Protein AF-A0AAV0CQT0-F1 (afdb_monomer_lite)

Foldseek 3Di:
DVVLVVCVVPDDCVPPNPVVSPVVSVVVCCQLPVVLQWWLVSVVLNVCQQDADPPDCPDPPPVPVPPPPDDPPDPDDCPPCNDPCVVPPDPHGGDPPDDRDDDPLSVVCVVCLQVLLLQLLVCVVPVDPDDPDDPVSCVSNVQPHPVSSVNTTNDHDPDPSVVSVVVVVVVVVVVVVVVVPD

Sequence (182 aa):
MIEAIDFLATYVPDVNGDMSFFICACEVFFVHLSEAARFYPIQSIVSRSPAPRMDRFDKRTYEDEEMALLDAGGGKNIKHEDDIYSLVKGVGPIDMSLSVPTPDYIEVLLKKYNHLSKVWYVYALTRRNIFEMRVADVSKFHVRSRKSLRCAIAVLCNINLEKNLREWKKKIGSKITAKCTR

Secondary structure (DSSP, 8-state):
-HHHHHHHHH--TTTS--HHHHHHHHHHHIIIIIIHHHBHHHHHHHHHSSPBP-S--S----------SS--TTS----GGGSHHHHH--SS-B-TTPPPPPPTHHHHHHHTHHHHHHHHHHHHHH------S-HHHHHHHT--SHHHHHTTBSS-----HHHHHHHHHHHHHHHHHTTS--

pLDDT: mean 74.31, std 13.85, range [38.5, 93.75]

Radius of gyration: 24.46 Å; chains: 1; bounding box: 55×55×71 Å

Structure (mmCIF, N/CA/C/O backbone):
data_AF-A0AAV0CQT0-F1
#
_entry.id   AF-A0AAV0CQT0-F1
#
loop_
_atom_site.group_PDB
_atom_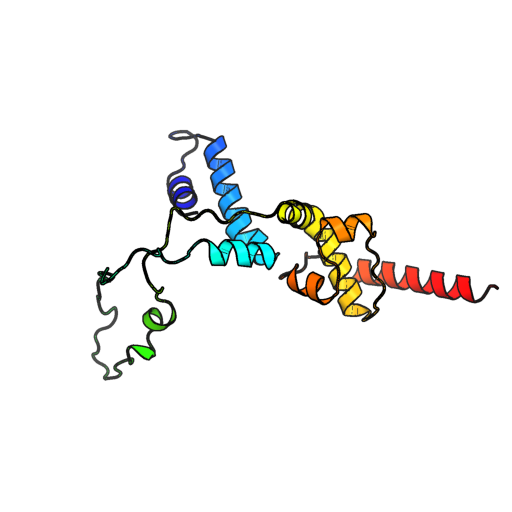site.id
_atom_site.type_symbol
_atom_site.label_atom_id
_atom_site.label_alt_id
_atom_site.label_comp_id
_atom_site.label_asym_id
_atom_site.label_entity_id
_atom_site.label_seq_id
_atom_site.pdbx_PDB_ins_code
_atom_site.Cartn_x
_atom_site.Cartn_y
_atom_site.Cartn_z
_atom_site.occupancy
_atom_site.B_iso_or_equiv
_atom_site.auth_seq_id
_atom_site.auth_comp_id
_atom_site.auth_asym_id
_atom_site.auth_atom_id
_atom_site.pdbx_PDB_model_num
ATOM 1 N N . MET A 1 1 ? 6.975 3.951 -12.797 1.00 79.44 1 MET A N 1
ATOM 2 C CA . MET A 1 1 ? 8.006 3.269 -11.978 1.00 79.44 1 MET A CA 1
ATOM 3 C C . MET A 1 1 ? 9.311 3.129 -12.749 1.00 79.44 1 MET A C 1
ATOM 5 O O . MET A 1 1 ? 10.292 3.664 -12.271 1.00 79.44 1 MET A O 1
ATOM 9 N N . ILE A 1 2 ? 9.330 2.483 -13.925 1.00 80.38 2 ILE A N 1
ATOM 10 C CA . ILE A 1 2 ? 10.551 2.337 -14.750 1.00 80.38 2 ILE A CA 1
ATOM 11 C C . ILE A 1 2 ? 11.164 3.700 -15.104 1.00 80.38 2 ILE A C 1
ATOM 13 O O . ILE A 1 2 ? 12.292 3.957 -14.720 1.00 80.38 2 ILE A O 1
ATOM 17 N N . GLU A 1 3 ? 10.380 4.632 -15.652 1.00 82.69 3 GLU A N 1
ATOM 18 C CA . GLU A 1 3 ? 10.866 5.995 -15.944 1.00 82.69 3 GLU A CA 1
ATOM 19 C C . GLU A 1 3 ? 11.428 6.721 -14.707 1.00 82.69 3 GLU A C 1
ATOM 21 O O . GLU A 1 3 ? 12.417 7.442 -14.791 1.00 82.69 3 GLU A O 1
ATOM 26 N N . ALA A 1 4 ? 10.825 6.498 -13.533 1.00 85.56 4 ALA A N 1
ATOM 27 C CA . ALA A 1 4 ? 11.308 7.060 -12.273 1.00 85.56 4 ALA A CA 1
ATOM 28 C C . ALA A 1 4 ? 12.633 6.415 -11.824 1.00 85.56 4 ALA A C 1
ATOM 30 O O . ALA A 1 4 ? 13.483 7.110 -11.276 1.00 85.56 4 ALA A O 1
ATOM 31 N N . ILE A 1 5 ? 12.816 5.107 -12.053 1.00 85.94 5 ILE A N 1
ATOM 32 C CA . ILE A 1 5 ? 14.077 4.389 -11.804 1.00 85.94 5 ILE A CA 1
ATOM 33 C C . ILE A 1 5 ? 15.171 4.937 -12.721 1.00 85.94 5 ILE A C 1
ATOM 35 O O . ILE A 1 5 ? 16.220 5.343 -12.226 1.00 85.94 5 ILE A O 1
ATOM 39 N N . ASP A 1 6 ? 14.912 4.985 -14.027 1.00 87.56 6 ASP A N 1
ATOM 40 C CA . ASP A 1 6 ? 15.898 5.389 -15.034 1.00 87.56 6 ASP A CA 1
ATOM 41 C C . ASP A 1 6 ? 16.352 6.836 -14.818 1.00 87.56 6 ASP A C 1
ATOM 43 O O . ASP A 1 6 ? 17.546 7.151 -14.879 1.00 87.56 6 ASP A O 1
ATOM 47 N N . PHE A 1 7 ? 15.407 7.714 -14.476 1.00 88.00 7 PHE A N 1
ATOM 48 C CA . PHE A 1 7 ? 15.719 9.089 -14.121 1.00 88.00 7 PHE A CA 1
ATOM 49 C C . PHE A 1 7 ? 16.563 9.174 -12.851 1.00 88.00 7 PHE A C 1
ATOM 51 O O . PHE A 1 7 ? 17.618 9.797 -12.868 1.00 88.00 7 PHE A O 1
ATOM 58 N N . LEU A 1 8 ? 16.146 8.537 -11.750 1.00 88.88 8 LEU A N 1
ATOM 59 C CA . LEU A 1 8 ? 16.880 8.625 -10.482 1.00 88.88 8 LEU A CA 1
ATOM 60 C C . LEU A 1 8 ? 18.274 7.992 -10.564 1.00 88.88 8 LEU A C 1
ATOM 62 O O . LEU A 1 8 ? 19.190 8.470 -9.900 1.00 88.88 8 LEU A O 1
ATOM 66 N N . ALA A 1 9 ? 18.456 6.960 -11.391 1.00 89.25 9 ALA A N 1
ATOM 67 C CA . ALA A 1 9 ? 19.753 6.328 -11.625 1.00 89.25 9 ALA A CA 1
ATOM 68 C C . ALA A 1 9 ? 20.748 7.243 -12.359 1.00 89.25 9 ALA A C 1
ATOM 70 O O . ALA A 1 9 ? 21.958 7.092 -12.201 1.00 89.25 9 ALA A O 1
ATOM 71 N N . THR A 1 10 ? 20.244 8.188 -13.154 1.00 89.56 10 THR A N 1
ATOM 72 C CA . THR A 1 10 ? 21.050 9.106 -13.972 1.00 89.56 10 THR A CA 1
ATOM 73 C C . THR A 1 10 ? 20.994 10.553 -13.478 1.00 89.56 10 THR A C 1
ATOM 75 O O . THR A 1 10 ? 21.595 11.441 -14.086 1.00 89.56 10 THR A O 1
ATOM 78 N N . TYR A 1 11 ? 20.286 10.806 -12.375 1.00 88.19 11 TYR A N 1
ATOM 79 C CA . TYR A 1 11 ? 20.073 12.141 -11.837 1.00 88.19 11 TYR A CA 1
ATOM 80 C C . TYR A 1 11 ? 21.344 12.705 -11.196 1.00 88.19 11 TYR A C 1
ATOM 82 O O . TYR A 1 11 ? 21.881 12.160 -10.231 1.00 88.19 11 TYR A O 1
ATOM 90 N N . VAL A 1 12 ? 21.782 13.852 -11.705 1.00 87.50 12 VAL A N 1
ATOM 91 C CA . VAL A 1 12 ? 22.889 14.657 -11.200 1.00 87.50 12 VAL A CA 1
ATOM 92 C C . VAL A 1 12 ? 22.377 16.098 -11.047 1.00 87.50 12 VAL A C 1
ATOM 94 O O . VAL A 1 12 ? 22.108 16.754 -12.057 1.00 87.50 12 VAL A O 1
ATOM 97 N N . PRO A 1 13 ? 22.255 16.622 -9.809 1.00 84.81 13 PRO A N 1
ATOM 98 C CA . PRO A 1 13 ? 21.611 17.912 -9.537 1.00 84.81 13 PRO A CA 1
ATOM 99 C C . PRO A 1 13 ? 22.097 19.073 -10.415 1.00 84.81 13 PRO A C 1
ATOM 101 O O . PRO A 1 13 ? 21.297 19.897 -10.844 1.00 84.81 13 PRO A O 1
ATOM 104 N N . ASP A 1 14 ? 23.392 19.102 -10.729 1.00 81.88 14 ASP A N 1
ATOM 105 C CA . ASP A 1 14 ? 24.027 20.198 -11.465 1.00 81.88 14 ASP A CA 1
ATOM 106 C C . ASP A 1 14 ? 24.026 20.017 -12.999 1.00 81.88 14 ASP A C 1
ATOM 108 O O . ASP A 1 14 ? 24.477 20.905 -13.718 1.00 81.88 14 ASP A O 1
ATOM 112 N N . VAL A 1 15 ? 23.541 18.880 -13.522 1.00 78.31 15 VAL A N 1
ATOM 113 C CA . VAL A 1 15 ? 23.621 18.529 -14.959 1.00 78.31 15 VAL A CA 1
ATOM 114 C C . VAL A 1 15 ? 22.240 18.354 -15.592 1.00 78.31 15 VAL A C 1
ATOM 116 O O . VAL A 1 15 ? 22.003 18.809 -16.70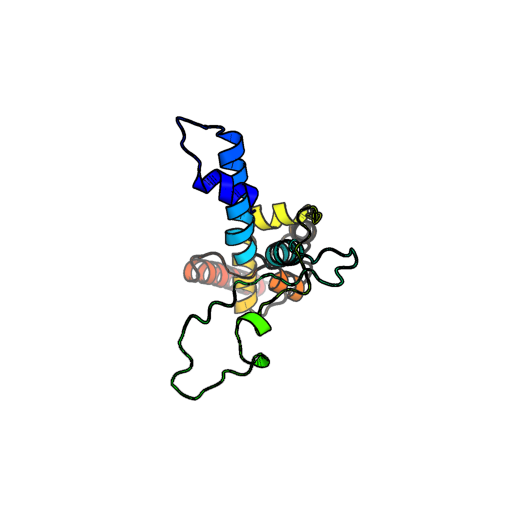8 1.00 78.31 15 VAL A O 1
ATOM 119 N N . ASN A 1 16 ? 21.312 17.714 -14.888 1.00 71.81 16 ASN A N 1
ATOM 120 C CA . ASN A 1 16 ? 19.949 17.416 -15.343 1.00 71.81 16 ASN A CA 1
ATOM 121 C C . ASN A 1 16 ? 18.928 17.675 -14.218 1.00 71.81 16 ASN A C 1
ATOM 123 O O . ASN A 1 16 ? 17.954 16.940 -14.052 1.00 71.81 16 ASN A O 1
ATOM 127 N N . GLY A 1 17 ? 19.175 18.742 -13.449 1.00 70.94 17 GLY A N 1
ATOM 128 C CA . GLY A 1 17 ? 18.443 19.158 -12.253 1.00 70.94 17 GLY A CA 1
ATOM 129 C C . GLY A 1 17 ? 17.014 19.652 -12.485 1.00 70.94 17 GLY A C 1
ATOM 130 O O . GLY A 1 17 ? 16.705 20.804 -12.188 1.00 70.94 17 GLY A O 1
ATOM 131 N N . ASP A 1 18 ? 16.116 18.791 -12.964 1.00 85.69 18 ASP A N 1
ATOM 132 C CA . ASP A 1 18 ? 14.677 19.003 -12.789 1.00 85.69 18 ASP A CA 1
ATOM 133 C C . ASP A 1 18 ? 14.249 18.482 -11.410 1.00 85.69 18 ASP A C 1
ATOM 135 O O . ASP A 1 18 ? 13.893 17.315 -11.224 1.00 85.69 18 ASP A O 1
ATOM 139 N N . MET A 1 19 ? 14.281 19.376 -10.420 1.00 87.00 19 MET A N 1
ATOM 140 C CA . MET A 1 19 ? 13.850 19.064 -9.056 1.00 87.00 19 MET A CA 1
ATOM 141 C C . MET A 1 19 ? 12.376 18.648 -8.974 1.00 87.00 19 MET A C 1
ATOM 143 O O . MET A 1 19 ? 12.020 17.867 -8.092 1.00 87.00 19 MET A O 1
ATOM 147 N N . SER A 1 20 ? 11.514 19.141 -9.869 1.00 87.94 20 SER A N 1
ATOM 148 C CA . SER A 1 20 ? 10.100 18.760 -9.883 1.00 87.94 20 SER A CA 1
ATOM 149 C C . SER A 1 20 ? 9.952 17.302 -10.306 1.00 87.94 20 SER A C 1
ATOM 151 O O . SER A 1 20 ? 9.252 16.527 -9.649 1.00 87.94 20 SER A O 1
ATOM 153 N N . PHE A 1 21 ? 10.658 16.904 -11.366 1.00 86.38 21 PHE A N 1
ATOM 154 C CA . PHE A 1 21 ? 10.657 15.516 -11.817 1.00 86.38 21 PHE A CA 1
ATOM 155 C C . PHE A 1 21 ? 11.339 14.586 -10.805 1.00 86.38 21 PHE A C 1
ATOM 157 O O . PHE A 1 21 ? 10.832 13.498 -10.537 1.00 86.38 21 PHE A O 1
ATOM 164 N N . PHE A 1 22 ? 12.417 15.034 -10.153 1.00 88.88 22 PHE A N 1
ATOM 165 C CA . PHE A 1 22 ? 13.067 14.293 -9.068 1.00 88.88 22 PHE A CA 1
ATOM 166 C C . PHE A 1 22 ? 12.124 13.995 -7.899 1.00 88.88 22 PHE A C 1
ATOM 168 O O . PHE A 1 22 ? 12.055 12.853 -7.434 1.00 88.88 22 PHE A O 1
ATOM 175 N N . ILE A 1 23 ? 11.370 14.999 -7.439 1.00 90.38 23 ILE A N 1
ATOM 176 C CA . ILE A 1 23 ? 10.381 14.819 -6.369 1.00 90.38 23 ILE A CA 1
ATOM 177 C C . ILE A 1 23 ? 9.311 13.822 -6.819 1.00 90.38 23 ILE A C 1
ATOM 179 O O . ILE A 1 23 ? 9.028 12.872 -6.091 1.00 90.38 23 ILE A O 1
ATOM 183 N N . CYS A 1 24 ? 8.783 13.975 -8.036 1.00 88.75 24 CYS A N 1
ATOM 184 C CA . CYS A 1 24 ? 7.779 13.064 -8.580 1.00 88.75 24 CYS A CA 1
ATOM 185 C C . CYS A 1 24 ? 8.295 11.614 -8.657 1.00 88.75 24 CYS A C 1
ATOM 187 O O . CYS A 1 24 ? 7.616 10.679 -8.228 1.00 88.75 24 CYS A O 1
ATOM 189 N N . ALA A 1 25 ? 9.530 11.411 -9.124 1.00 89.06 25 ALA A N 1
ATOM 190 C CA . ALA A 1 25 ? 10.157 10.096 -9.184 1.00 89.06 25 ALA A CA 1
ATOM 191 C C . ALA A 1 25 ? 10.326 9.475 -7.784 1.00 89.06 25 ALA A C 1
ATOM 193 O O . ALA A 1 25 ? 10.005 8.301 -7.580 1.00 89.06 25 ALA A O 1
ATOM 194 N N . CYS A 1 26 ? 10.747 10.266 -6.793 1.00 91.25 26 CYS A N 1
ATOM 195 C CA . CYS A 1 26 ? 10.820 9.832 -5.396 1.00 91.25 26 CYS A CA 1
ATOM 196 C C . CYS A 1 26 ? 9.446 9.435 -4.831 1.00 91.25 26 CYS A C 1
ATOM 198 O O . CYS A 1 26 ? 9.323 8.412 -4.154 1.00 91.25 26 CYS A O 1
ATOM 200 N N . GLU A 1 27 ? 8.402 10.216 -5.115 1.00 90.19 27 GLU A N 1
ATOM 201 C CA . GLU A 1 27 ? 7.031 9.932 -4.678 1.00 90.19 27 GLU A CA 1
ATOM 202 C C . GLU A 1 27 ? 6.507 8.619 -5.266 1.00 90.19 27 GLU A C 1
ATOM 204 O O . GLU A 1 27 ? 5.895 7.822 -4.548 1.00 90.19 27 GLU A O 1
ATOM 209 N N . VAL A 1 28 ? 6.808 8.339 -6.539 1.00 87.88 28 VAL A N 1
ATOM 210 C CA . VAL A 1 28 ? 6.467 7.066 -7.188 1.00 87.88 28 VAL A CA 1
ATOM 211 C C . VAL A 1 28 ? 7.048 5.889 -6.402 1.00 87.88 28 VAL A C 1
ATOM 213 O O . VAL A 1 28 ? 6.304 4.964 -6.062 1.00 87.88 28 VAL A O 1
ATOM 216 N N . PHE A 1 29 ? 8.334 5.939 -6.043 1.00 87.31 29 PHE A N 1
ATOM 217 C CA . PHE A 1 29 ? 8.979 4.916 -5.212 1.00 87.31 29 PHE A CA 1
ATOM 218 C C . PHE A 1 29 ? 8.358 4.810 -3.823 1.00 87.31 29 PHE A C 1
ATOM 220 O O . PHE A 1 29 ? 8.095 3.707 -3.333 1.00 87.31 29 PHE A O 1
ATOM 227 N N . PHE A 1 30 ? 8.111 5.950 -3.181 1.00 89.56 30 PHE A N 1
ATOM 228 C CA . PHE A 1 30 ? 7.532 5.988 -1.847 1.00 89.56 30 PHE A CA 1
ATOM 229 C C . PHE A 1 30 ? 6.161 5.301 -1.819 1.00 89.56 30 PHE A C 1
ATOM 231 O O . PHE A 1 30 ? 5.907 4.466 -0.950 1.00 89.56 30 PHE A O 1
ATOM 238 N N . VAL A 1 31 ? 5.309 5.560 -2.813 1.00 89.19 31 VAL A N 1
ATOM 239 C CA . VAL A 1 31 ? 3.999 4.909 -2.923 1.00 89.19 31 VAL A CA 1
ATOM 240 C C . VAL A 1 31 ? 4.134 3.418 -3.254 1.00 89.19 31 VAL A C 1
ATOM 242 O O . VAL A 1 31 ? 3.535 2.586 -2.568 1.00 89.19 31 VAL A O 1
ATOM 245 N N . HIS A 1 32 ? 4.936 3.062 -4.264 1.00 88.38 32 HIS A N 1
ATOM 246 C CA . HIS A 1 32 ? 5.033 1.684 -4.766 1.00 88.38 32 HIS A CA 1
ATOM 247 C C . HIS A 1 32 ? 5.728 0.726 -3.796 1.00 88.38 32 HIS A C 1
ATOM 249 O O . HIS A 1 32 ? 5.418 -0.463 -3.801 1.00 88.38 32 HIS A O 1
ATOM 255 N N . LEU A 1 33 ? 6.639 1.223 -2.956 1.00 88.25 33 LEU A N 1
ATOM 256 C CA . LEU A 1 33 ? 7.344 0.409 -1.966 1.00 88.25 33 LEU A CA 1
ATOM 257 C C . LEU A 1 33 ? 6.790 0.625 -0.559 1.00 88.25 33 LEU A C 1
ATOM 259 O O . LEU A 1 33 ? 6.295 -0.310 0.070 1.00 88.25 33 LEU A O 1
ATOM 263 N N . SER A 1 34 ? 6.868 1.857 -0.049 1.00 91.88 34 SER A N 1
ATOM 264 C CA . SER A 1 34 ? 6.578 2.128 1.363 1.00 91.88 34 SER A CA 1
ATOM 265 C C . SER A 1 34 ? 5.087 2.050 1.660 1.00 91.88 34 SER A C 1
ATOM 267 O O . SER A 1 34 ? 4.690 1.405 2.629 1.00 91.88 34 SER A O 1
ATOM 269 N N . GLU A 1 35 ? 4.248 2.682 0.841 1.00 92.69 35 GLU A N 1
ATOM 270 C CA . GLU A 1 35 ? 2.807 2.703 1.101 1.00 92.69 35 GLU A CA 1
ATOM 271 C C . GLU A 1 35 ? 2.116 1.400 0.695 1.00 92.69 35 GLU A C 1
ATOM 273 O O . GLU A 1 35 ? 1.233 0.931 1.416 1.00 92.69 35 GLU A O 1
ATOM 278 N N . ALA A 1 36 ? 2.579 0.745 -0.373 1.00 92.94 36 ALA A N 1
ATOM 279 C CA . ALA A 1 36 ? 2.156 -0.612 -0.712 1.00 92.94 36 ALA A CA 1
ATOM 280 C C . ALA A 1 36 ? 2.476 -1.618 0.409 1.00 92.94 36 ALA A C 1
ATOM 282 O O . ALA A 1 36 ? 1.644 -2.463 0.727 1.00 92.94 36 ALA A O 1
ATOM 283 N N . ALA A 1 37 ? 3.628 -1.499 1.080 1.00 92.38 37 ALA A N 1
ATOM 284 C CA . ALA A 1 37 ? 3.945 -2.348 2.230 1.00 92.38 37 ALA A CA 1
ATOM 285 C C . ALA A 1 37 ? 3.051 -2.069 3.455 1.00 92.38 37 ALA A C 1
ATOM 287 O O . ALA A 1 37 ? 2.824 -2.959 4.273 1.00 92.38 37 ALA A O 1
ATOM 288 N N . ARG A 1 38 ? 2.534 -0.843 3.608 1.00 93.00 38 ARG A N 1
ATOM 289 C CA . ARG A 1 38 ? 1.677 -0.451 4.744 1.00 93.00 38 ARG A CA 1
ATOM 290 C C . ARG A 1 38 ? 0.208 -0.790 4.524 1.00 93.00 38 ARG A C 1
ATOM 292 O O . ARG A 1 38 ? -0.477 -1.146 5.487 1.00 93.00 38 ARG A O 1
ATOM 299 N N . PHE A 1 39 ? -0.280 -0.697 3.288 1.00 93.75 39 PHE A N 1
ATOM 300 C CA . PHE A 1 39 ? -1.702 -0.766 2.962 1.00 93.75 39 PHE A CA 1
ATOM 301 C C . PHE A 1 39 ? -2.002 -1.771 1.849 1.00 93.75 39 PHE A C 1
ATOM 303 O O . PHE A 1 39 ? -1.615 -1.577 0.698 1.00 93.75 39 PHE A O 1
ATOM 310 N N . TYR A 1 40 ? -2.824 -2.780 2.153 1.00 93.25 40 TYR A N 1
ATOM 311 C CA . TYR A 1 40 ? -3.289 -3.748 1.153 1.00 93.25 40 TYR A CA 1
ATOM 312 C C . TYR A 1 40 ? -4.039 -3.117 -0.034 1.00 93.25 40 TYR A C 1
ATOM 314 O O . TYR A 1 40 ? -3.841 -3.591 -1.151 1.00 93.25 40 TYR A O 1
ATOM 322 N N . PRO A 1 41 ? -4.871 -2.062 0.126 1.00 91.56 41 PRO A N 1
ATOM 323 C CA . PRO A 1 41 ? -5.493 -1.408 -1.024 1.00 91.56 41 PRO A CA 1
ATOM 324 C C . PRO A 1 41 ? -4.468 -0.828 -2.003 1.00 91.56 41 PRO A C 1
ATOM 326 O O . PRO A 1 41 ? -4.649 -0.956 -3.208 1.00 91.56 41 PRO A O 1
ATOM 329 N N . ILE A 1 42 ? -3.376 -0.248 -1.496 1.00 91.50 42 ILE A N 1
ATOM 330 C CA . ILE A 1 42 ? -2.301 0.313 -2.327 1.00 91.50 42 ILE A CA 1
ATOM 331 C C . ILE A 1 42 ? -1.496 -0.818 -2.958 1.00 91.50 42 ILE A C 1
ATOM 333 O O . ILE A 1 42 ? -1.286 -0.803 -4.167 1.00 91.50 42 ILE A O 1
ATOM 337 N N . GLN A 1 43 ? -1.146 -1.847 -2.179 1.00 91.38 43 GLN A N 1
ATOM 338 C CA . GLN A 1 43 ? -0.512 -3.057 -2.701 1.00 91.38 43 GLN A CA 1
ATOM 339 C C . GLN A 1 43 ? -1.316 -3.660 -3.855 1.00 91.38 43 GLN A C 1
ATOM 341 O O . GLN A 1 43 ? -0.740 -4.032 -4.867 1.00 91.38 43 GLN A O 1
ATOM 346 N N . SER A 1 44 ? -2.643 -3.725 -3.721 1.00 89.75 44 SER A N 1
ATOM 347 C CA . SER A 1 44 ? -3.527 -4.261 -4.754 1.00 89.75 44 SER A CA 1
ATOM 348 C C . SER A 1 44 ? -3.619 -3.372 -5.994 1.00 89.75 44 SER A C 1
ATOM 350 O O . SER A 1 44 ? -3.866 -3.901 -7.075 1.00 89.75 44 SER A O 1
ATOM 352 N N . ILE A 1 45 ? -3.495 -2.049 -5.861 1.00 87.94 45 ILE A N 1
ATOM 353 C CA . ILE A 1 45 ? -3.444 -1.132 -7.009 1.00 87.94 45 ILE A CA 1
ATOM 354 C C . ILE A 1 45 ? -2.121 -1.336 -7.752 1.00 87.94 45 ILE A C 1
ATOM 356 O O . ILE A 1 45 ? -2.126 -1.548 -8.962 1.00 87.94 45 ILE A O 1
ATOM 360 N N . VAL A 1 46 ? -1.008 -1.366 -7.014 1.00 86.56 46 VAL A N 1
ATOM 361 C CA . VAL A 1 46 ? 0.344 -1.566 -7.557 1.00 86.56 46 VAL A CA 1
ATOM 362 C C . VAL A 1 46 ? 0.515 -2.957 -8.168 1.00 86.56 46 VAL A C 1
ATOM 364 O O . VAL A 1 46 ? 1.144 -3.092 -9.203 1.00 86.56 46 VAL A O 1
ATOM 367 N N . SER A 1 47 ? -0.064 -4.009 -7.588 1.00 83.94 47 SER A N 1
ATOM 368 C CA . SER A 1 47 ? 0.049 -5.362 -8.150 1.00 83.94 47 SER A CA 1
ATOM 369 C C . SER A 1 47 ? -0.803 -5.573 -9.401 1.00 83.94 47 SER A C 1
ATOM 371 O O . SER A 1 47 ? -0.577 -6.524 -10.143 1.00 83.94 47 SER A O 1
ATOM 373 N N . ARG A 1 48 ? -1.789 -4.702 -9.635 1.00 78.25 48 ARG A N 1
ATOM 374 C CA . ARG A 1 48 ? -2.652 -4.733 -10.820 1.00 78.25 48 ARG A CA 1
ATOM 375 C C . ARG A 1 48 ? -2.178 -3.815 -11.939 1.00 78.25 48 ARG A C 1
ATOM 377 O O . ARG A 1 48 ? -2.704 -3.937 -13.041 1.00 78.25 48 ARG A O 1
ATOM 384 N N . SER A 1 49 ? -1.243 -2.904 -11.673 1.00 74.75 49 SER A N 1
ATOM 385 C CA . SER A 1 49 ? -0.681 -2.038 -12.707 1.00 74.75 49 SER A CA 1
ATOM 386 C C . SER A 1 49 ? 0.237 -2.764 -13.701 1.00 74.75 49 SER A C 1
ATOM 388 O O . SER A 1 49 ? 0.169 -2.406 -14.872 1.00 74.75 49 SER A O 1
ATOM 390 N N . PRO A 1 50 ? 1.014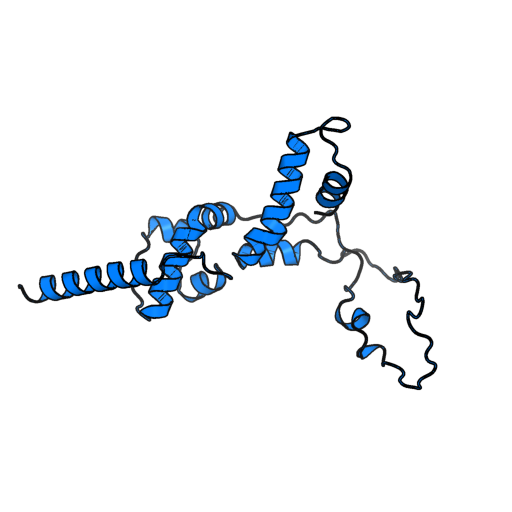 -3.814 -13.350 1.00 75.44 50 PRO A N 1
ATOM 391 C CA . PRO A 1 50 ? 1.751 -4.594 -14.339 1.00 75.44 50 PRO A CA 1
ATOM 392 C C . PRO A 1 50 ? 0.859 -5.692 -14.943 1.00 75.44 50 PRO A C 1
ATOM 394 O O . PRO A 1 50 ? 1.151 -6.882 -14.823 1.00 75.44 50 PRO A O 1
ATOM 397 N N . ALA A 1 51 ? -0.273 -5.317 -15.545 1.00 74.62 51 ALA A N 1
ATOM 398 C CA . ALA A 1 51 ? -1.117 -6.293 -16.230 1.00 74.62 51 ALA A CA 1
ATOM 399 C C . ALA A 1 51 ? -0.476 -6.702 -17.565 1.00 74.62 51 ALA A C 1
ATOM 401 O O . ALA A 1 51 ? 0.163 -5.868 -18.217 1.00 74.62 51 ALA A O 1
ATOM 402 N N . PRO A 1 52 ? -0.650 -7.960 -18.002 1.00 72.88 52 PRO A N 1
ATOM 403 C CA . PRO A 1 52 ? -0.246 -8.345 -19.341 1.00 72.88 52 PRO A CA 1
ATOM 404 C C . PRO A 1 52 ? -1.066 -7.552 -20.358 1.00 72.88 52 PRO A C 1
ATOM 406 O O . PRO A 1 52 ? -2.266 -7.322 -20.179 1.00 72.88 52 PRO A O 1
ATOM 409 N N . ARG A 1 53 ? -0.411 -7.149 -21.439 1.00 71.12 53 ARG A N 1
ATOM 410 C CA . ARG A 1 53 ? -1.092 -6.557 -22.582 1.00 71.12 53 ARG A CA 1
ATOM 411 C C . ARG A 1 53 ? -2.115 -7.543 -23.173 1.00 71.12 53 ARG A C 1
ATOM 413 O O . ARG A 1 53 ? -1.837 -8.734 -23.290 1.00 71.12 53 ARG A O 1
ATOM 420 N N . MET A 1 54 ? -3.304 -7.044 -23.522 1.00 67.94 54 MET A N 1
ATOM 421 C CA . MET A 1 54 ? -4.441 -7.863 -23.986 1.00 67.94 54 MET A CA 1
ATOM 422 C C . MET A 1 54 ? -4.477 -8.068 -25.512 1.00 67.94 54 MET A C 1
ATOM 424 O O . MET A 1 54 ? -5.342 -8.793 -26.009 1.00 67.94 54 MET A O 1
ATOM 428 N N . ASP A 1 55 ? -3.573 -7.441 -26.275 1.00 64.94 55 ASP A N 1
ATOM 429 C CA . ASP A 1 55 ? -3.355 -7.792 -27.679 1.00 64.94 55 ASP A CA 1
ATOM 430 C C . ASP A 1 55 ? -2.787 -9.216 -27.798 1.00 64.94 55 ASP A C 1
ATOM 432 O O . ASP A 1 55 ? -2.070 -9.697 -26.924 1.00 64.94 55 ASP A O 1
ATOM 436 N N . ARG A 1 56 ? -3.173 -9.933 -28.865 1.00 52.78 56 ARG A N 1
ATOM 437 C CA . ARG A 1 56 ? -2.766 -11.326 -29.101 1.00 52.78 56 ARG A CA 1
ATOM 438 C C . ARG A 1 56 ? -1.245 -11.412 -29.238 1.00 52.78 56 ARG A C 1
ATOM 440 O O . ARG A 1 56 ? -0.711 -11.213 -30.326 1.00 52.78 56 ARG A O 1
ATOM 447 N N . PHE A 1 57 ? -0.558 -11.754 -28.155 1.00 53.72 57 PHE A N 1
ATOM 448 C CA . PHE A 1 57 ? 0.837 -12.176 -28.202 1.00 53.72 57 PHE A CA 1
ATOM 449 C C . PHE A 1 57 ? 0.902 -13.670 -28.469 1.00 53.72 57 PHE A C 1
ATOM 451 O O . PHE A 1 57 ? 1.247 -14.472 -27.604 1.00 53.72 57 PHE A O 1
ATOM 458 N N . ASP A 1 58 ? 0.632 -14.035 -29.716 1.00 49.62 58 ASP A N 1
ATOM 459 C CA . ASP A 1 58 ? 1.191 -15.264 -30.248 1.00 49.62 58 ASP A CA 1
ATOM 460 C C . ASP A 1 58 ? 2.690 -14.987 -30.435 1.00 49.62 58 ASP A C 1
ATOM 462 O O . ASP A 1 58 ? 3.113 -14.471 -31.464 1.00 49.62 58 ASP A O 1
ATOM 466 N N . LYS 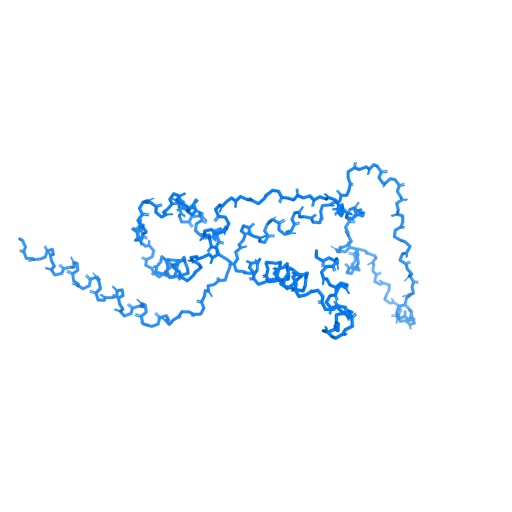A 1 59 ? 3.493 -15.295 -29.410 1.00 46.09 59 LYS A N 1
ATOM 467 C CA . LYS A 1 59 ? 4.965 -15.274 -29.450 1.00 46.09 59 LYS A CA 1
ATOM 468 C C . LYS A 1 59 ? 5.596 -13.873 -29.526 1.00 46.09 59 LYS A C 1
ATOM 470 O O . LYS A 1 59 ? 6.139 -13.461 -30.546 1.00 46.09 59 LYS A O 1
ATOM 475 N N . ARG A 1 60 ? 5.724 -13.200 -28.384 1.00 43.34 60 ARG A N 1
ATOM 476 C CA . ARG A 1 60 ? 7.088 -12.778 -28.040 1.00 43.34 60 ARG A CA 1
ATOM 477 C C . ARG A 1 60 ? 7.657 -13.904 -27.207 1.00 43.34 60 ARG A C 1
ATOM 479 O O . ARG A 1 60 ? 7.343 -14.019 -26.028 1.00 43.34 60 ARG A O 1
ATOM 486 N N . THR A 1 61 ? 8.411 -14.782 -27.860 1.00 48.38 61 THR A N 1
ATOM 487 C CA . THR A 1 61 ? 9.450 -15.529 -27.161 1.00 48.38 61 THR A CA 1
ATOM 488 C C . THR A 1 61 ? 10.235 -14.450 -26.429 1.00 48.38 61 THR A C 1
ATOM 490 O O . THR A 1 61 ? 10.742 -13.534 -27.077 1.00 48.38 61 THR A O 1
ATOM 493 N N . TYR A 1 62 ? 10.216 -14.452 -25.098 1.00 48.53 62 TYR A N 1
ATOM 494 C CA . TYR A 1 62 ? 11.290 -13.779 -24.391 1.00 48.53 62 TYR A CA 1
ATOM 495 C C . TYR A 1 62 ? 12.544 -14.427 -24.975 1.00 48.53 62 TYR A C 1
ATOM 497 O O . TYR A 1 62 ? 12.718 -15.639 -24.850 1.00 48.53 62 TYR A O 1
ATOM 505 N N . GLU A 1 63 ? 13.314 -13.680 -25.766 1.00 48.12 63 GLU A N 1
ATOM 506 C CA . GLU A 1 63 ? 14.678 -14.070 -26.110 1.00 48.12 63 GLU A CA 1
ATOM 507 C C . GLU A 1 63 ? 15.463 -13.914 -24.810 1.00 48.12 63 GLU A C 1
ATOM 509 O O . GLU A 1 63 ? 16.238 -12.980 -24.632 1.00 48.12 63 GLU A O 1
ATOM 514 N N . ASP A 1 64 ? 15.144 -14.760 -23.832 1.00 47.69 64 ASP A N 1
ATOM 515 C CA . ASP A 1 64 ? 16.002 -14.947 -22.691 1.00 47.69 64 ASP A CA 1
ATOM 516 C C . ASP A 1 64 ? 17.281 -15.496 -23.299 1.00 47.69 64 ASP A C 1
ATOM 518 O O . ASP A 1 64 ? 17.277 -16.516 -23.995 1.00 47.69 64 ASP A O 1
ATOM 522 N N . GLU A 1 65 ? 18.372 -14.764 -23.117 1.00 49.00 65 GLU A N 1
ATOM 523 C CA . GLU A 1 65 ? 19.695 -15.322 -23.293 1.00 49.00 65 GLU A CA 1
ATOM 524 C C . GLU A 1 65 ? 19.771 -16.515 -22.326 1.00 49.00 65 GLU A C 1
ATOM 526 O O . GLU A 1 65 ? 20.103 -16.353 -21.153 1.00 49.00 65 GLU A O 1
ATOM 531 N N . GLU A 1 66 ? 19.394 -17.715 -22.787 1.00 50.50 66 GLU A N 1
ATOM 532 C CA . GLU A 1 66 ? 19.606 -18.988 -22.095 1.00 50.50 66 GLU A CA 1
ATOM 533 C C . GLU A 1 66 ? 21.119 -19.262 -22.059 1.00 50.50 66 GLU A C 1
ATOM 535 O O . GLU A 1 66 ? 21.631 -20.231 -22.617 1.00 50.50 66 GLU A O 1
ATOM 540 N N . MET A 1 67 ? 21.890 -18.386 -21.418 1.00 52.22 67 MET A N 1
ATOM 541 C CA . MET A 1 67 ? 23.196 -18.766 -20.922 1.00 52.22 67 MET A CA 1
ATOM 542 C C . MET A 1 67 ? 22.957 -19.560 -19.650 1.00 52.22 67 MET A C 1
ATOM 544 O O . MET A 1 67 ? 22.622 -19.013 -18.599 1.00 52.22 67 MET A O 1
ATOM 548 N N . ALA A 1 68 ? 23.130 -20.876 -19.748 1.00 56.59 68 ALA A N 1
ATOM 549 C CA . ALA A 1 68 ? 23.231 -21.723 -18.576 1.00 56.59 68 ALA A CA 1
ATOM 550 C C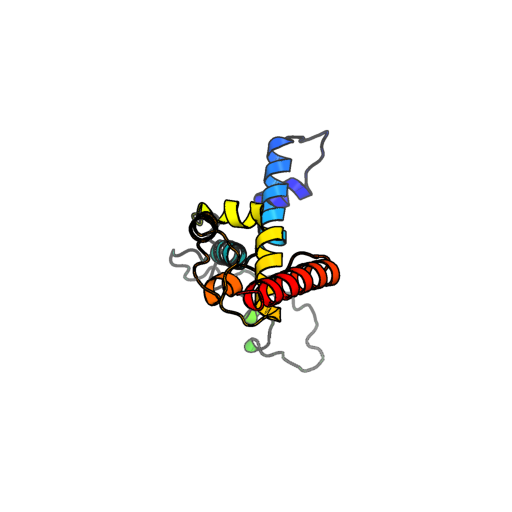 . ALA A 1 68 ? 24.337 -21.160 -17.665 1.00 56.59 68 ALA A C 1
ATOM 552 O O . ALA A 1 68 ? 25.517 -21.195 -18.004 1.00 56.59 68 ALA A O 1
ATOM 553 N N . LEU A 1 69 ? 23.953 -20.625 -16.502 1.00 59.19 69 LEU A N 1
ATOM 554 C CA . LEU A 1 69 ? 24.894 -20.064 -15.521 1.00 59.19 69 LEU A CA 1
ATOM 555 C C . LEU A 1 69 ? 25.797 -21.138 -14.888 1.00 59.19 69 LEU A C 1
ATOM 557 O O . LEU A 1 69 ? 26.755 -20.810 -14.190 1.00 59.19 69 LEU A O 1
ATOM 561 N N . LEU A 1 70 ? 25.490 -22.418 -15.108 1.00 56.56 70 LEU A N 1
ATOM 562 C CA . LEU A 1 70 ? 26.246 -23.559 -14.615 1.00 56.56 70 LEU A CA 1
ATOM 563 C C . LEU A 1 70 ? 26.371 -24.604 -15.724 1.00 56.56 70 LEU A C 1
ATOM 565 O O . LEU A 1 70 ? 25.365 -25.046 -16.279 1.00 56.56 70 LEU A O 1
ATOM 569 N N . ASP A 1 71 ? 27.602 -25.042 -15.989 1.00 52.97 71 ASP A N 1
ATOM 570 C CA . ASP A 1 71 ? 27.854 -26.259 -16.755 1.00 52.97 71 ASP A CA 1
ATOM 571 C C . ASP A 1 71 ? 27.117 -27.413 -16.068 1.00 52.97 71 ASP A C 1
ATOM 573 O O . ASP A 1 71 ? 27.352 -27.713 -14.893 1.00 52.97 71 ASP A O 1
ATOM 577 N N . ALA A 1 72 ? 26.235 -28.093 -16.796 1.00 53.94 72 ALA A N 1
ATOM 578 C CA . ALA A 1 72 ? 25.490 -29.255 -16.314 1.00 53.94 72 ALA A CA 1
ATOM 579 C C . ALA A 1 72 ? 26.389 -30.503 -16.118 1.00 53.94 72 ALA A C 1
ATOM 581 O O . ALA A 1 72 ? 25.954 -31.637 -16.310 1.00 53.94 72 ALA A O 1
ATOM 582 N N . GLY A 1 73 ? 27.646 -30.328 -15.696 1.00 51.62 73 GLY A N 1
ATOM 583 C CA . GLY A 1 73 ? 28.641 -31.376 -15.440 1.00 51.62 73 GLY A CA 1
ATOM 584 C C . GLY A 1 73 ? 28.370 -32.235 -14.198 1.00 51.62 73 GLY A C 1
ATOM 585 O O . GLY A 1 73 ? 29.282 -32.852 -13.659 1.00 51.62 73 GLY A O 1
ATOM 586 N N . GLY A 1 74 ? 27.126 -32.275 -13.719 1.00 56.03 74 GLY A N 1
ATOM 587 C CA . GLY A 1 74 ? 26.742 -32.934 -12.473 1.00 56.03 74 GLY A CA 1
ATOM 588 C C . GLY A 1 74 ? 25.325 -33.499 -12.469 1.00 56.03 74 GLY A C 1
ATOM 589 O O . GLY A 1 74 ? 24.701 -33.522 -11.415 1.00 56.03 74 GLY A O 1
ATOM 590 N N . GLY A 1 75 ? 24.791 -33.915 -13.624 1.00 53.78 75 GLY A N 1
ATOM 591 C CA . GLY A 1 75 ? 23.697 -34.898 -13.730 1.00 53.78 75 GLY A CA 1
ATOM 592 C C . GLY A 1 75 ? 22.356 -34.579 -13.054 1.00 53.78 75 GLY A C 1
ATOM 593 O O . GLY A 1 75 ? 21.486 -35.446 -13.003 1.00 53.78 75 GLY A O 1
ATOM 594 N N . LYS A 1 76 ? 22.150 -33.367 -12.538 1.00 59.91 76 LYS A N 1
ATOM 595 C CA . LYS A 1 76 ? 20.857 -32.914 -12.025 1.00 59.91 76 LYS A CA 1
ATOM 596 C C . LYS A 1 76 ? 20.271 -31.923 -13.012 1.00 59.91 76 LYS A C 1
ATOM 598 O O . LYS A 1 76 ? 20.440 -30.719 -12.863 1.00 59.91 76 LYS A O 1
ATOM 603 N N . ASN A 1 77 ? 19.578 -32.453 -14.016 1.00 65.00 77 ASN A N 1
ATOM 604 C CA . ASN A 1 77 ? 18.668 -31.648 -14.818 1.00 65.00 77 ASN A CA 1
ATOM 605 C C . ASN A 1 77 ? 17.583 -31.129 -13.872 1.00 65.00 77 ASN A C 1
ATOM 607 O O . ASN A 1 77 ? 16.723 -31.896 -13.436 1.00 65.00 77 ASN A O 1
ATOM 611 N N . ILE A 1 78 ? 17.662 -29.849 -13.505 1.00 64.44 78 ILE A N 1
ATOM 612 C CA . ILE A 1 78 ? 16.537 -29.158 -12.879 1.00 64.44 78 ILE A CA 1
ATOM 613 C C . ILE A 1 78 ? 15.423 -29.217 -13.915 1.00 64.44 78 ILE A C 1
ATOM 615 O O . ILE A 1 78 ? 15.612 -28.805 -15.061 1.00 64.44 78 ILE A O 1
ATOM 619 N N . LYS A 1 79 ? 14.291 -29.826 -13.562 1.00 68.25 79 LYS A N 1
ATOM 620 C CA . LYS A 1 79 ? 13.168 -29.846 -14.488 1.00 68.25 79 LYS A CA 1
ATOM 621 C C . LYS A 1 79 ? 12.732 -28.408 -14.722 1.00 68.25 79 LYS A C 1
ATOM 623 O O . LYS A 1 79 ? 12.680 -27.627 -13.781 1.00 68.25 79 LYS A O 1
ATOM 628 N N . HIS A 1 80 ? 12.346 -28.079 -15.947 1.00 64.62 80 HIS A N 1
ATOM 629 C CA . HIS A 1 80 ? 11.884 -26.735 -16.286 1.00 64.62 80 HIS A CA 1
ATOM 630 C C . HIS A 1 80 ? 10.737 -26.260 -15.364 1.00 64.62 80 HIS A C 1
ATOM 632 O O . HIS A 1 80 ? 10.662 -25.083 -15.050 1.00 64.62 80 HIS A O 1
ATOM 638 N N . GLU A 1 81 ? 9.862 -27.155 -14.886 1.00 64.56 81 GLU A N 1
ATOM 639 C CA . GLU A 1 81 ? 8.794 -26.850 -13.907 1.00 64.56 81 GLU A CA 1
ATOM 640 C C . GLU A 1 81 ? 9.296 -26.417 -12.516 1.00 64.56 81 GLU A C 1
ATOM 642 O O . GLU A 1 81 ? 8.583 -25.711 -11.806 1.00 64.56 81 GLU A O 1
ATOM 647 N N . ASP A 1 82 ? 10.525 -26.794 -12.161 1.00 67.88 82 ASP A N 1
ATOM 648 C CA . ASP A 1 82 ? 11.178 -26.484 -10.887 1.00 67.88 82 ASP A CA 1
ATOM 649 C C . ASP A 1 82 ? 12.123 -25.266 -10.994 1.00 67.88 82 ASP A C 1
ATOM 651 O O . ASP A 1 82 ? 12.745 -24.869 -10.006 1.00 67.88 82 ASP A O 1
ATOM 655 N N . ASP A 1 83 ? 12.243 -24.666 -12.184 1.00 70.31 83 ASP A N 1
ATOM 656 C CA . ASP A 1 83 ? 12.989 -23.427 -12.394 1.00 70.31 83 ASP A CA 1
ATOM 657 C C . ASP A 1 83 ? 12.207 -22.233 -11.823 1.00 70.31 83 ASP A C 1
ATOM 659 O O . ASP A 1 83 ? 11.020 -22.047 -12.108 1.00 70.31 83 ASP A O 1
ATOM 663 N N . ILE A 1 84 ? 12.889 -21.381 -11.053 1.00 71.12 84 ILE A N 1
ATOM 664 C CA . ILE A 1 84 ? 12.336 -20.121 -10.545 1.00 71.12 84 ILE A CA 1
ATOM 665 C C . ILE A 1 84 ? 11.766 -19.292 -11.696 1.00 71.12 84 ILE A C 1
ATOM 667 O O . ILE A 1 84 ? 10.684 -18.731 -11.536 1.00 71.12 84 ILE A O 1
ATOM 671 N N . TYR A 1 85 ? 12.432 -19.257 -12.855 1.00 70.62 85 TYR A N 1
ATOM 672 C CA . TYR A 1 85 ? 11.929 -18.567 -14.039 1.00 70.62 85 TYR A CA 1
ATOM 673 C C . TYR A 1 85 ? 10.534 -19.066 -14.431 1.00 70.62 85 TYR A C 1
ATOM 675 O O . TYR A 1 85 ? 9.614 -18.273 -14.621 1.00 70.62 85 TYR A O 1
ATOM 683 N N . SER A 1 86 ? 10.325 -20.381 -14.452 1.00 68.94 86 SER A N 1
ATOM 684 C CA . SER A 1 86 ? 9.020 -20.976 -14.752 1.00 68.94 86 SER A CA 1
ATOM 685 C C . SER A 1 86 ? 7.948 -20.668 -13.715 1.00 68.94 86 SER A C 1
ATOM 687 O O . SER A 1 86 ? 6.769 -20.646 -14.065 1.00 68.94 86 SER A O 1
ATOM 689 N N . LEU A 1 87 ? 8.341 -20.406 -12.466 1.00 67.88 87 LEU A N 1
ATOM 690 C CA . LEU A 1 87 ? 7.432 -20.021 -11.385 1.00 67.88 87 LEU A CA 1
ATOM 691 C C . LEU A 1 87 ? 7.053 -18.535 -11.418 1.00 67.88 87 LEU A C 1
ATOM 693 O O . LEU A 1 87 ? 5.986 -18.175 -10.921 1.00 67.88 87 LEU A O 1
ATOM 697 N N . VAL A 1 88 ? 7.917 -17.671 -11.959 1.00 67.56 88 VAL A N 1
ATOM 698 C CA . VAL A 1 88 ? 7.745 -16.207 -11.890 1.00 67.56 88 VAL A CA 1
ATOM 699 C C . VAL A 1 88 ? 7.510 -15.537 -13.240 1.00 67.56 88 VAL A C 1
ATOM 701 O O . VAL A 1 88 ? 7.168 -14.352 -13.265 1.00 67.56 88 VAL A O 1
ATOM 704 N N . LYS A 1 89 ? 7.665 -16.254 -14.360 1.00 69.12 89 LYS A N 1
ATOM 705 C CA . LYS A 1 89 ? 7.421 -15.689 -15.689 1.00 69.12 89 LYS A CA 1
ATOM 706 C C . LYS A 1 89 ? 5.962 -15.261 -15.842 1.00 69.12 89 LYS A C 1
ATOM 708 O O . LYS A 1 89 ? 5.029 -16.004 -15.536 1.00 69.12 89 LYS A O 1
ATOM 713 N N . GLY A 1 90 ? 5.773 -14.029 -16.307 1.00 65.44 90 GLY A N 1
ATOM 714 C CA . GLY A 1 90 ? 4.454 -13.470 -16.583 1.00 65.44 90 GLY A CA 1
ATOM 715 C C . GLY A 1 90 ? 3.785 -14.127 -17.794 1.00 65.44 90 GLY A C 1
ATOM 716 O O . GLY A 1 90 ? 4.416 -14.821 -18.586 1.00 65.44 90 GLY A O 1
ATOM 717 N N . VAL A 1 91 ? 2.488 -13.865 -17.969 1.00 69.94 91 VAL A N 1
ATOM 718 C CA . VAL A 1 91 ? 1.684 -14.396 -19.094 1.00 69.94 91 VAL A CA 1
ATOM 719 C C . VAL A 1 91 ? 1.964 -13.649 -20.414 1.00 69.94 91 VAL A C 1
ATOM 721 O O . VAL A 1 91 ? 1.423 -13.991 -21.460 1.00 69.94 91 VAL A O 1
ATOM 724 N N . GLY A 1 92 ? 2.815 -12.624 -20.390 1.00 66.50 92 GLY A N 1
ATOM 725 C CA . GLY A 1 92 ? 3.170 -11.820 -21.552 1.00 66.50 92 GLY A CA 1
ATOM 726 C C . GLY A 1 92 ? 3.827 -10.498 -21.152 1.00 66.50 92 GLY A C 1
ATOM 727 O O . GLY A 1 92 ? 4.008 -10.238 -19.958 1.00 66.50 92 GLY A O 1
ATOM 728 N N . PRO A 1 93 ? 4.171 -9.647 -22.134 1.00 71.31 93 PRO A N 1
ATOM 729 C CA . PRO A 1 93 ? 4.742 -8.335 -21.866 1.00 71.31 93 PRO A CA 1
ATOM 730 C C . PRO A 1 93 ? 3.764 -7.458 -21.076 1.00 71.31 93 PRO A C 1
ATOM 732 O O . PRO A 1 93 ? 2.550 -7.485 -21.298 1.00 71.31 93 PRO A O 1
ATOM 735 N N . ILE A 1 94 ? 4.315 -6.653 -20.170 1.00 72.88 94 ILE A N 1
AT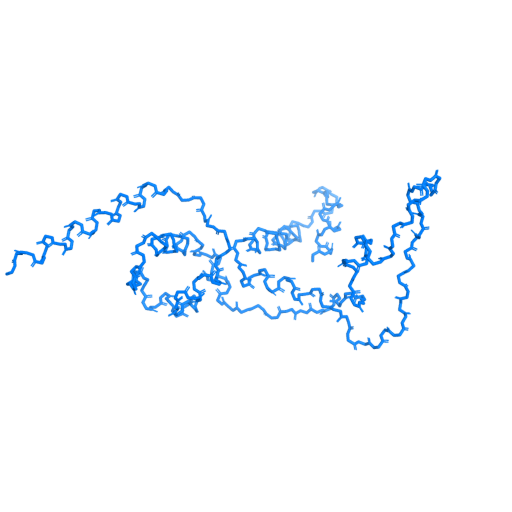OM 736 C CA . ILE A 1 94 ? 3.551 -5.727 -19.331 1.00 72.88 94 ILE A CA 1
ATOM 737 C C . ILE A 1 94 ? 2.994 -4.581 -20.184 1.00 72.88 94 ILE A C 1
ATOM 739 O O . ILE A 1 94 ? 3.686 -4.033 -21.048 1.00 72.88 94 ILE A O 1
ATOM 743 N N . ASP A 1 95 ? 1.743 -4.203 -19.928 1.00 75.06 95 ASP A N 1
ATOM 744 C CA . ASP A 1 95 ? 1.146 -2.997 -20.490 1.00 75.06 95 ASP A CA 1
ATOM 745 C C . ASP A 1 95 ? 1.656 -1.755 -19.759 1.00 75.06 95 ASP A C 1
ATOM 747 O O . ASP A 1 95 ? 1.146 -1.353 -18.715 1.00 75.06 95 ASP A O 1
ATOM 751 N N . MET A 1 96 ? 2.672 -1.128 -20.345 1.00 71.31 96 MET A N 1
ATOM 752 C CA . MET A 1 96 ? 3.267 0.106 -19.830 1.00 71.31 96 MET A CA 1
ATOM 753 C C . MET A 1 96 ? 2.328 1.318 -19.938 1.00 71.31 96 MET A C 1
ATOM 755 O O . MET A 1 96 ? 2.602 2.347 -19.328 1.00 71.31 96 MET A O 1
ATOM 759 N N . SER A 1 97 ? 1.230 1.211 -20.699 1.00 69.81 97 SER A N 1
ATOM 760 C CA . SER A 1 97 ? 0.227 2.270 -20.859 1.00 69.81 97 SER A CA 1
ATOM 761 C C . SER A 1 97 ? -0.948 2.150 -19.884 1.00 69.81 97 SER A C 1
ATOM 763 O O . SER A 1 97 ? -1.787 3.052 -19.810 1.00 69.81 97 SER A O 1
ATOM 765 N N . LEU A 1 98 ? -1.014 1.061 -19.107 1.00 69.00 98 LEU A N 1
ATOM 766 C CA . LEU A 1 98 ? -2.111 0.833 -18.180 1.00 69.00 98 LEU A CA 1
ATOM 767 C C . LEU A 1 98 ? -2.058 1.821 -17.010 1.00 69.00 98 LEU A C 1
ATOM 769 O O . LEU A 1 98 ? -1.172 1.777 -16.157 1.00 69.00 98 LEU A O 1
ATOM 773 N N . SER A 1 99 ? -3.088 2.659 -16.915 1.00 69.19 99 SER A N 1
ATOM 774 C CA . SER A 1 99 ? -3.337 3.485 -15.737 1.00 69.19 99 SER A CA 1
ATOM 775 C C . SER A 1 99 ? -4.439 2.860 -14.888 1.00 69.19 99 SER A C 1
ATOM 777 O O . SER A 1 99 ? -5.569 2.671 -15.346 1.00 69.19 99 SER A O 1
ATOM 779 N N . VAL A 1 100 ? -4.115 2.521 -13.638 1.00 73.88 100 VAL A N 1
ATOM 780 C CA . VAL A 1 100 ? -5.108 2.035 -12.675 1.00 73.88 100 VAL A CA 1
ATOM 781 C C . VAL A 1 100 ? -5.717 3.246 -11.963 1.00 73.88 100 VAL A C 1
ATOM 783 O O . VAL A 1 100 ? -4.993 3.962 -11.265 1.00 73.88 100 VAL A O 1
ATOM 786 N N . PRO A 1 101 ? -7.036 3.490 -12.089 1.00 77.25 101 PRO A N 1
ATOM 787 C CA . PRO A 1 101 ? -7.675 4.601 -11.401 1.00 77.25 101 PRO A CA 1
ATOM 788 C C . PRO A 1 101 ? -7.534 4.423 -9.888 1.00 77.25 101 PRO A C 1
ATOM 790 O O . PRO A 1 101 ? -7.880 3.377 -9.332 1.00 77.25 101 PRO A O 1
ATOM 793 N N . THR A 1 102 ? -7.017 5.456 -9.226 1.00 81.38 102 THR A N 1
ATOM 794 C CA . THR A 1 102 ? -6.804 5.454 -7.777 1.00 81.38 102 THR A CA 1
ATOM 795 C C . THR A 1 102 ? -8.023 6.062 -7.085 1.00 81.38 102 THR A C 1
ATOM 797 O O . THR A 1 102 ? -8.356 7.209 -7.366 1.00 81.38 102 THR A O 1
ATOM 800 N N . PRO A 1 103 ? -8.704 5.332 -6.184 1.00 85.88 103 PRO A N 1
ATOM 801 C CA . PRO A 1 103 ? -9.831 5.889 -5.443 1.00 85.88 103 PRO A CA 1
ATOM 802 C C . PRO A 1 103 ? -9.411 6.980 -4.446 1.00 85.88 103 PRO A C 1
ATOM 804 O O . PRO A 1 103 ? -8.423 6.814 -3.731 1.00 85.88 103 PRO A O 1
ATOM 807 N N . ASP A 1 104 ? -10.236 8.017 -4.279 1.00 84.88 104 ASP A N 1
ATOM 808 C CA . ASP A 1 104 ? -9.965 9.161 -3.384 1.00 84.88 104 ASP A CA 1
ATOM 809 C C . ASP A 1 104 ? -9.697 8.765 -1.922 1.00 84.88 104 ASP A C 1
ATOM 811 O O . ASP A 1 104 ? -8.922 9.403 -1.207 1.00 84.88 104 ASP A O 1
ATOM 815 N N . TYR A 1 105 ? -10.309 7.675 -1.445 1.00 86.19 105 TYR A N 1
ATOM 816 C CA . TYR A 1 105 ? -10.114 7.222 -0.066 1.00 86.19 105 TYR A CA 1
ATOM 817 C C . TYR A 1 105 ? -8.670 6.778 0.219 1.00 86.19 105 TYR A C 1
ATOM 819 O O . TYR A 1 105 ? -8.281 6.723 1.387 1.00 86.19 105 TYR A O 1
ATOM 827 N N . ILE A 1 106 ? -7.869 6.470 -0.810 1.00 89.50 106 ILE A N 1
ATOM 828 C CA . ILE A 1 106 ? -6.459 6.084 -0.660 1.00 89.50 106 ILE A CA 1
ATOM 829 C C . ILE A 1 106 ? -5.666 7.211 0.003 1.00 89.50 106 ILE A C 1
ATOM 831 O O . ILE A 1 106 ? -4.946 6.964 0.969 1.00 89.50 106 ILE A O 1
ATOM 835 N N . GLU A 1 107 ? -5.870 8.457 -0.422 1.00 88.44 107 GLU A N 1
ATOM 836 C CA . GLU A 1 107 ? -5.213 9.622 0.178 1.00 88.44 107 GLU A CA 1
ATOM 837 C C . GLU A 1 107 ? -5.550 9.751 1.673 1.00 88.44 107 GLU A C 1
ATOM 839 O O . GLU A 1 107 ? -4.704 10.054 2.522 1.00 88.44 107 GLU A O 1
ATOM 844 N N . VAL A 1 108 ? -6.804 9.462 2.021 1.00 87.12 108 VAL A N 1
ATOM 845 C CA . VAL A 1 108 ? -7.288 9.512 3.400 1.00 87.12 108 VAL A CA 1
ATOM 846 C C . VAL A 1 108 ? -6.643 8.411 4.252 1.00 87.12 108 VAL A C 1
ATOM 848 O O . VAL A 1 108 ? -6.292 8.671 5.408 1.00 87.12 108 VAL A O 1
ATOM 851 N N . LEU A 1 109 ? -6.444 7.206 3.699 1.00 88.25 109 LEU A N 1
ATOM 852 C CA . LEU A 1 109 ? -5.727 6.115 4.372 1.00 88.25 109 LEU A CA 1
ATOM 853 C C . LEU A 1 109 ? -4.285 6.525 4.694 1.00 88.25 109 LEU A C 1
ATOM 855 O O . LEU A 1 109 ? -3.879 6.427 5.856 1.00 88.25 109 LEU A O 1
ATOM 859 N N . LEU A 1 110 ? -3.565 7.067 3.705 1.00 89.31 110 LEU A N 1
ATOM 860 C CA . LEU A 1 110 ? -2.187 7.549 3.845 1.00 89.31 110 LEU A CA 1
ATOM 861 C C . LEU A 1 110 ? -2.066 8.576 4.978 1.00 89.31 110 LEU A C 1
ATOM 863 O O . LEU A 1 110 ? -1.328 8.380 5.948 1.00 89.31 110 LEU A O 1
ATOM 867 N N . LYS A 1 111 ? -2.887 9.633 4.929 1.00 88.38 111 LYS A N 1
ATOM 868 C CA . LYS A 1 111 ? -2.876 10.731 5.914 1.00 88.38 111 LYS A CA 1
ATOM 869 C C . LYS A 1 111 ? -3.214 10.292 7.341 1.00 88.38 111 LYS A C 1
ATOM 871 O O . LYS A 1 111 ? -2.968 11.035 8.294 1.00 88.38 111 LYS A O 1
ATOM 876 N N . LYS A 1 112 ? -3.830 9.121 7.525 1.00 87.25 112 LYS A N 1
ATOM 877 C CA . LYS A 1 112 ? -4.344 8.654 8.825 1.00 87.25 112 LYS A CA 1
ATOM 878 C C . LYS A 1 112 ? -3.772 7.306 9.252 1.00 87.25 112 LYS A C 1
ATOM 880 O O . LYS A 1 112 ? -4.282 6.723 10.212 1.00 87.25 112 LYS A O 1
ATOM 885 N N . TYR A 1 113 ? -2.675 6.863 8.638 1.00 88.88 113 TYR A N 1
ATOM 886 C CA . TYR A 1 113 ? -1.982 5.611 8.953 1.00 88.88 113 TYR A CA 1
ATOM 887 C C . TYR A 1 113 ? -1.782 5.372 10.459 1.00 88.88 113 TYR A C 1
ATOM 889 O O . TYR A 1 113 ? -2.155 4.324 10.993 1.00 88.88 113 TYR A O 1
ATOM 897 N N . ASN A 1 114 ? -1.282 6.381 11.179 1.00 87.12 114 ASN A N 1
ATOM 898 C CA . ASN A 1 114 ? -1.046 6.303 12.625 1.00 87.12 114 ASN A CA 1
ATOM 899 C C . ASN A 1 114 ? -2.334 6.074 13.424 1.00 87.12 114 ASN A C 1
ATOM 901 O O . ASN A 1 114 ? -2.342 5.338 14.411 1.00 87.12 114 ASN A O 1
ATOM 905 N N . HIS A 1 115 ? -3.428 6.722 13.021 1.00 83.06 115 HIS A N 1
ATOM 906 C CA . HIS A 1 115 ? -4.718 6.566 13.683 1.00 83.06 115 HIS A CA 1
ATOM 907 C C . HIS A 1 115 ? -5.296 5.177 13.410 1.00 83.06 115 HIS A C 1
ATOM 909 O O . HIS A 1 115 ? -5.649 4.472 14.353 1.00 83.06 115 HIS A O 1
ATOM 915 N N . LEU A 1 116 ? -5.306 4.755 12.144 1.00 85.12 116 LEU A N 1
ATOM 916 C CA . LEU A 1 116 ? -5.778 3.435 11.726 1.00 85.12 116 LEU A CA 1
ATOM 917 C C . LEU A 1 116 ? -4.993 2.309 12.415 1.00 85.12 116 LEU A C 1
ATOM 919 O O . LEU A 1 116 ? -5.595 1.363 12.921 1.00 85.12 116 LEU A O 1
ATOM 923 N N . SER A 1 117 ? -3.672 2.458 12.546 1.00 86.88 117 SER A N 1
ATOM 924 C CA . SER A 1 117 ? -2.815 1.504 13.261 1.00 86.88 117 SER A CA 1
ATOM 925 C C . SER A 1 117 ? -3.188 1.376 14.740 1.00 86.88 117 SER A C 1
ATOM 927 O O . SER A 1 117 ? -3.298 0.268 15.266 1.00 86.88 117 SER A O 1
ATOM 929 N N . LYS A 1 118 ? -3.446 2.501 15.422 1.00 82.12 118 LYS A N 1
ATOM 930 C CA . LYS A 1 118 ? -3.912 2.495 16.820 1.00 82.12 118 LYS A CA 1
ATOM 931 C C . LYS A 1 118 ? -5.272 1.817 16.958 1.00 82.12 118 LYS A C 1
ATOM 933 O O . LYS A 1 118 ? -5.462 1.028 17.881 1.00 82.12 118 LYS A O 1
ATOM 938 N N . VAL A 1 119 ? -6.202 2.111 16.047 1.00 80.25 119 VAL A N 1
ATOM 939 C CA . VAL A 1 119 ? -7.539 1.501 16.045 1.00 80.25 119 VAL A CA 1
ATOM 940 C C . VAL A 1 119 ? -7.431 -0.010 15.857 1.00 80.25 119 VAL A C 1
ATOM 942 O O . VAL A 1 119 ? -8.020 -0.757 16.637 1.00 80.25 119 VAL A O 1
ATOM 945 N N . TRP A 1 120 ? -6.641 -0.472 14.884 1.00 82.12 120 TRP A N 1
ATOM 946 C CA . TRP A 1 120 ? -6.428 -1.900 14.654 1.00 82.12 120 TRP A CA 1
ATOM 947 C C . TRP A 1 120 ? -5.797 -2.594 15.861 1.00 82.12 120 TRP A C 1
ATOM 949 O O . TRP A 1 120 ? -6.272 -3.649 16.277 1.00 82.12 120 TRP A O 1
ATOM 959 N N . TYR A 1 121 ? -4.788 -1.977 16.478 1.00 81.31 121 TYR A N 1
ATOM 960 C CA . TYR A 1 121 ? -4.141 -2.523 17.668 1.00 81.31 121 TYR A CA 1
ATOM 961 C C . TYR A 1 121 ? -5.114 -2.689 18.846 1.00 81.31 121 TYR A C 1
ATOM 963 O O . TYR A 1 121 ? -5.227 -3.775 19.417 1.00 81.31 121 TYR A O 1
ATOM 971 N N . VAL A 1 122 ? -5.872 -1.639 19.183 1.00 75.44 122 VAL A N 1
ATOM 972 C CA . VAL A 1 122 ? -6.890 -1.707 20.246 1.00 75.44 122 VAL A CA 1
ATOM 973 C C . VAL A 1 122 ? -7.947 -2.756 19.905 1.00 75.44 122 VAL A C 1
ATOM 975 O O . VAL A 1 122 ? -8.376 -3.521 20.768 1.00 75.44 122 VAL A O 1
ATOM 978 N N . TYR A 1 123 ? -8.353 -2.849 18.643 1.00 75.56 123 TYR A N 1
ATOM 979 C CA . TYR A 1 123 ? -9.316 -3.855 18.222 1.00 75.56 123 TYR A CA 1
ATOM 980 C C . TYR A 1 123 ? -8.781 -5.287 18.423 1.00 75.56 123 TYR A C 1
ATOM 982 O O . TYR A 1 123 ? -9.463 -6.128 19.017 1.00 75.56 123 TYR A O 1
ATOM 990 N N . ALA A 1 124 ? -7.548 -5.556 17.984 1.00 78.38 124 ALA A N 1
ATOM 991 C CA . ALA A 1 124 ? -6.905 -6.864 18.098 1.00 78.38 124 ALA A CA 1
ATOM 992 C C . ALA A 1 124 ? -6.795 -7.337 19.557 1.00 78.38 124 ALA A C 1
ATOM 994 O O . ALA A 1 124 ? -7.088 -8.496 19.852 1.00 78.38 124 ALA A O 1
ATOM 995 N N . LEU A 1 125 ? -6.445 -6.430 20.473 1.00 74.62 125 LEU A N 1
ATOM 996 C CA . LEU A 1 125 ? -6.318 -6.736 21.898 1.00 74.62 125 LEU A CA 1
ATOM 997 C C . LEU A 1 125 ? -7.653 -7.023 22.581 1.00 74.62 125 LEU A C 1
ATOM 999 O O . LEU A 1 125 ? -7.750 -7.890 23.445 1.00 74.62 125 LEU A O 1
ATOM 1003 N N . THR A 1 126 ? -8.678 -6.248 22.247 1.00 68.25 126 THR A N 1
ATOM 1004 C CA . THR A 1 126 ? -9.894 -6.205 23.066 1.00 68.25 126 THR A CA 1
ATOM 1005 C C . THR A 1 126 ? -10.948 -7.189 22.613 1.00 68.25 126 THR A C 1
ATOM 1007 O O . THR A 1 126 ? -11.852 -7.502 23.386 1.00 68.25 126 THR A O 1
ATOM 1010 N N . ARG A 1 127 ? -10.867 -7.646 21.355 1.00 65.75 127 ARG A N 1
ATOM 1011 C CA . ARG A 1 127 ? -11.910 -8.435 20.682 1.00 65.75 127 ARG A CA 1
ATOM 1012 C C . ARG A 1 127 ? -13.308 -7.793 20.762 1.00 65.75 127 ARG A C 1
ATOM 1014 O O . ARG A 1 127 ? -14.295 -8.457 20.459 1.00 65.75 127 ARG A O 1
ATOM 1021 N N . ARG A 1 128 ? -13.419 -6.521 21.175 1.00 60.19 128 ARG A N 1
ATOM 1022 C CA . ARG A 1 128 ? -14.699 -5.830 21.370 1.00 60.19 128 ARG A CA 1
ATOM 1023 C C . ARG A 1 128 ? -15.166 -5.220 20.053 1.00 60.19 128 ARG A C 1
ATOM 1025 O O . ARG A 1 128 ? -14.383 -4.633 19.317 1.00 60.19 128 ARG A O 1
ATOM 1032 N N . ASN A 1 129 ? -16.472 -5.294 19.804 1.00 50.28 129 ASN A N 1
ATOM 1033 C CA . ASN A 1 129 ? -17.140 -4.737 18.619 1.00 50.28 129 ASN A CA 1
ATOM 1034 C C . ASN A 1 129 ? -17.324 -3.208 18.654 1.00 50.28 129 ASN A C 1
ATOM 1036 O O . ASN A 1 129 ? -17.993 -2.654 17.787 1.00 50.28 129 ASN A O 1
ATOM 1040 N N . ILE A 1 130 ? -16.777 -2.514 19.655 1.00 52.56 130 ILE A N 1
ATOM 1041 C CA . ILE A 1 130 ? -17.023 -1.082 19.835 1.00 52.56 130 ILE A CA 1
ATOM 1042 C C . ILE A 1 130 ? -15.937 -0.304 19.092 1.00 52.56 130 ILE A C 1
ATOM 1044 O O . ILE A 1 130 ? -14.818 -0.140 19.576 1.00 52.56 130 ILE A O 1
ATOM 1048 N N . PHE A 1 131 ? -16.300 0.143 17.893 1.00 54.34 131 PHE A N 1
ATOM 1049 C CA . PHE A 1 131 ? -15.592 1.142 17.101 1.00 54.34 131 PHE A CA 1
ATOM 1050 C C . PHE A 1 131 ? -15.429 2.434 17.927 1.00 54.34 131 PHE A C 1
ATOM 1052 O O . PHE A 1 131 ? -16.407 3.132 18.168 1.00 54.34 131 PHE A O 1
ATOM 1059 N N . GLU A 1 132 ? -14.211 2.807 18.331 1.00 62.25 132 GLU A N 1
ATOM 1060 C CA . GLU A 1 132 ? -13.910 4.206 18.698 1.00 62.25 132 GLU A CA 1
ATOM 1061 C C . GLU A 1 132 ? -13.339 4.942 17.471 1.00 62.25 132 GLU A C 1
ATOM 1063 O O . GLU A 1 132 ? -12.275 5.551 17.528 1.00 62.25 132 GLU A O 1
ATOM 1068 N N . MET A 1 133 ? -14.043 4.873 16.337 1.00 67.06 133 MET A N 1
ATOM 1069 C CA . MET A 1 133 ? -13.880 5.842 15.248 1.00 67.06 133 MET A CA 1
ATOM 1070 C C . MET A 1 133 ? -15.187 6.601 15.095 1.00 67.06 133 MET A C 1
ATOM 1072 O O . MET A 1 133 ? -16.267 6.019 15.207 1.00 67.06 133 MET A O 1
ATOM 1076 N N . ARG A 1 134 ? -15.103 7.907 14.845 1.00 70.19 134 ARG A N 1
ATOM 1077 C CA . ARG A 1 134 ? -16.302 8.710 14.601 1.00 70.19 134 ARG A CA 1
ATOM 1078 C C . ARG A 1 134 ? -16.954 8.219 13.308 1.00 70.19 134 ARG A C 1
ATOM 1080 O O . ARG A 1 134 ? -16.257 7.888 12.354 1.00 70.19 134 ARG A O 1
ATOM 1087 N N . VAL A 1 135 ? -18.284 8.211 13.244 1.00 69.94 135 VAL A N 1
ATOM 1088 C CA . VAL A 1 135 ? -19.035 7.768 12.048 1.00 69.94 135 VAL A CA 1
ATOM 1089 C C . VAL A 1 135 ? -18.613 8.543 10.788 1.00 69.94 135 VAL A C 1
ATOM 1091 O O . VAL A 1 135 ? -18.480 7.969 9.704 1.00 69.94 135 VAL A O 1
ATOM 1094 N N . ALA A 1 136 ? -18.315 9.835 10.951 1.00 71.62 136 ALA A N 1
ATOM 1095 C CA . ALA A 1 136 ? -17.785 10.692 9.893 1.00 71.62 136 ALA A CA 1
ATOM 1096 C C . ALA A 1 136 ? -16.426 10.213 9.353 1.00 71.62 136 ALA A C 1
ATOM 1098 O O . ALA A 1 136 ? -16.148 10.362 8.167 1.00 71.62 136 ALA A O 1
ATOM 1099 N N . ASP A 1 137 ? -15.594 9.616 10.204 1.00 72.69 137 ASP A N 1
ATOM 1100 C CA . ASP A 1 137 ? -14.279 9.109 9.830 1.00 72.69 137 ASP A CA 1
ATOM 1101 C C . ASP A 1 137 ? -14.407 7.740 9.144 1.00 72.69 137 ASP A C 1
ATOM 1103 O O . ASP A 1 137 ? -13.837 7.519 8.080 1.00 72.69 137 ASP A O 1
ATOM 1107 N N . VAL A 1 138 ? -15.245 6.846 9.684 1.00 73.62 138 VAL A N 1
ATOM 1108 C CA . VAL A 1 138 ? -15.542 5.516 9.110 1.00 73.62 138 VAL A CA 1
ATOM 1109 C C . VAL A 1 138 ? -15.961 5.596 7.640 1.00 73.62 138 VAL A C 1
ATOM 1111 O O . VAL A 1 138 ? -15.504 4.801 6.817 1.00 73.62 138 VAL A O 1
ATOM 1114 N N . SER A 1 139 ? -16.807 6.575 7.315 1.00 74.94 139 SER A N 1
ATOM 1115 C CA . SER A 1 139 ? -17.303 6.790 5.954 1.00 74.94 139 SER A CA 1
ATOM 1116 C C . SER A 1 139 ? -16.187 7.228 5.002 1.00 74.94 139 SER A C 1
ATOM 1118 O O . SER A 1 139 ? -16.122 6.726 3.887 1.00 74.94 139 SER A O 1
ATOM 1120 N N . LYS A 1 140 ? -15.262 8.080 5.465 1.00 81.19 140 LYS A N 1
ATOM 1121 C CA . LYS A 1 140 ? -14.124 8.579 4.673 1.00 81.19 140 LYS A CA 1
ATOM 1122 C C . LYS A 1 140 ? -13.055 7.518 4.420 1.00 81.19 140 LYS A C 1
ATOM 1124 O O . LYS A 1 140 ? -12.407 7.540 3.384 1.00 81.19 140 LYS A O 1
ATOM 1129 N N . PHE A 1 141 ? -12.872 6.581 5.350 1.00 74.75 141 PHE A N 1
ATOM 1130 C CA . PHE A 1 141 ? -11.911 5.484 5.190 1.00 74.75 141 PHE A CA 1
ATOM 1131 C C . PHE A 1 141 ? -12.465 4.286 4.424 1.00 74.75 141 PHE A C 1
ATOM 1133 O O . PHE A 1 141 ? -11.713 3.367 4.118 1.00 74.75 141 PHE A O 1
ATOM 1140 N N . HIS A 1 142 ? -13.780 4.236 4.193 1.00 81.94 142 HIS A N 1
ATOM 1141 C CA . HIS A 1 142 ? -14.469 3.047 3.682 1.00 81.94 142 HIS A CA 1
ATOM 1142 C C . HIS A 1 142 ? -14.261 1.788 4.560 1.00 81.94 142 HIS A C 1
ATOM 1144 O O . HIS A 1 142 ? -14.459 0.654 4.122 1.00 81.94 142 HIS A O 1
ATOM 1150 N N . VAL A 1 143 ? -13.938 1.967 5.848 1.00 80.06 143 VAL A N 1
ATOM 1151 C CA . VAL A 1 143 ? -13.691 0.878 6.807 1.00 80.06 143 VAL A CA 1
ATOM 1152 C C . VAL A 1 143 ? -14.930 0.641 7.670 1.00 80.06 143 VAL A C 1
ATOM 1154 O O . VAL A 1 143 ? -15.000 1.043 8.826 1.00 80.06 143 VAL A O 1
ATOM 1157 N N . ARG A 1 144 ? -15.940 -0.026 7.103 1.00 78.06 144 ARG A N 1
ATOM 1158 C CA . ARG A 1 144 ? -17.246 -0.242 7.767 1.00 78.06 144 ARG A CA 1
ATOM 1159 C C . ARG A 1 144 ? -17.286 -1.430 8.729 1.00 78.06 144 ARG A C 1
ATOM 1161 O O . ARG A 1 144 ? -18.260 -1.611 9.449 1.00 78.06 144 ARG A O 1
ATOM 1168 N N . SER A 1 145 ? -16.267 -2.284 8.706 1.00 77.00 145 SER A N 1
ATOM 1169 C CA . SER A 1 145 ? -16.260 -3.538 9.457 1.00 77.00 145 SER A CA 1
ATOM 1170 C C . SER A 1 145 ? -14.856 -3.920 9.917 1.00 77.00 145 SER A C 1
ATOM 1172 O O . SER A 1 145 ? -13.857 -3.436 9.382 1.00 77.00 145 SER A O 1
ATOM 1174 N N . ARG A 1 146 ? -14.776 -4.873 10.855 1.00 75.62 146 ARG A N 1
ATOM 1175 C CA . ARG A 1 146 ? -13.516 -5.534 11.234 1.00 75.62 146 ARG A CA 1
ATOM 1176 C C . ARG A 1 146 ? -12.785 -6.097 10.016 1.00 75.62 146 ARG A C 1
ATOM 1178 O O . ARG A 1 146 ? -11.568 -5.970 9.924 1.00 75.62 146 ARG A O 1
ATOM 1185 N N . LYS A 1 147 ? -13.521 -6.755 9.114 1.00 82.44 147 LYS A N 1
ATOM 1186 C CA . LYS A 1 147 ? -12.953 -7.374 7.912 1.00 82.44 147 LYS A CA 1
ATOM 1187 C C . LYS A 1 147 ? -12.321 -6.302 7.027 1.00 82.44 147 LYS A C 1
ATOM 1189 O O . LYS A 1 147 ? -11.171 -6.449 6.644 1.00 82.44 147 LYS A O 1
ATOM 1194 N N . SER A 1 148 ? -13.027 -5.192 6.809 1.00 83.31 148 SER A N 1
ATOM 1195 C CA . SER A 1 148 ? -12.515 -4.044 6.055 1.00 83.31 148 SER A CA 1
ATOM 1196 C C . SER A 1 148 ? -11.263 -3.443 6.699 1.00 83.31 148 SER A C 1
ATOM 1198 O O . SER A 1 148 ? -10.317 -3.146 5.987 1.00 83.31 148 SER A O 1
ATOM 1200 N N . LEU A 1 149 ? -11.217 -3.319 8.032 1.00 81.19 149 LEU A N 1
ATOM 1201 C CA . LEU A 1 149 ? -10.044 -2.779 8.733 1.00 81.19 149 LEU A CA 1
ATOM 1202 C C . LEU A 1 149 ? -8.827 -3.706 8.601 1.00 81.19 149 LEU A C 1
ATOM 1204 O O . LEU A 1 149 ? -7.727 -3.237 8.321 1.00 81.19 149 LEU A O 1
ATOM 1208 N N . ARG A 1 150 ? -9.038 -5.023 8.732 1.00 82.12 150 ARG A N 1
ATOM 1209 C CA . ARG A 1 150 ? -7.998 -6.041 8.507 1.00 82.12 150 ARG A CA 1
ATOM 1210 C C . ARG A 1 150 ? -7.456 -5.995 7.081 1.00 82.12 150 ARG A C 1
ATOM 1212 O O . ARG A 1 150 ? -6.270 -6.185 6.872 1.00 82.12 150 ARG A O 1
ATOM 1219 N N . CYS A 1 151 ? -8.339 -5.777 6.114 1.00 86.88 151 CYS A N 1
ATOM 1220 C CA . CYS A 1 151 ? -7.986 -5.673 4.704 1.00 86.88 151 CYS A CA 1
ATOM 1221 C C . CYS A 1 151 ? -7.480 -4.278 4.312 1.00 86.88 151 CYS A C 1
ATOM 1223 O O . CYS A 1 151 ? -7.172 -4.079 3.146 1.00 86.88 151 CYS A O 1
ATOM 1225 N N . ALA A 1 152 ? -7.416 -3.313 5.234 1.00 87.25 152 ALA A N 1
ATOM 1226 C CA . ALA A 1 152 ? -6.881 -1.985 4.954 1.00 87.25 152 ALA A CA 1
ATOM 1227 C C . ALA A 1 152 ? -5.383 -1.907 5.277 1.00 87.25 152 ALA A C 1
ATOM 1229 O O . ALA A 1 152 ? -4.620 -1.386 4.472 1.00 87.25 152 ALA A O 1
ATOM 1230 N N . ILE A 1 153 ? -4.960 -2.439 6.429 1.00 88.62 153 ILE A N 1
ATOM 1231 C CA . ILE A 1 153 ? -3.593 -2.289 6.952 1.00 88.62 153 ILE A CA 1
ATOM 1232 C C . ILE A 1 153 ? -2.839 -3.617 6.859 1.00 88.62 153 ILE A C 1
ATOM 1234 O O . ILE A 1 153 ? -3.281 -4.612 7.432 1.00 88.62 153 ILE A O 1
ATOM 1238 N N . ALA A 1 154 ? -1.688 -3.607 6.190 1.00 89.00 154 ALA A N 1
ATOM 1239 C CA . ALA A 1 154 ? -0.773 -4.744 6.107 1.00 89.00 154 ALA A CA 1
ATOM 1240 C C . ALA A 1 154 ? 0.253 -4.734 7.250 1.00 89.00 154 ALA A C 1
ATOM 1242 O O . ALA A 1 154 ? 0.476 -5.756 7.899 1.00 89.00 154 ALA A O 1
ATOM 1243 N N . VAL A 1 155 ? 0.820 -3.562 7.550 1.00 89.75 155 VAL A N 1
ATOM 1244 C CA . VAL A 1 155 ? 1.819 -3.373 8.610 1.00 89.75 155 VAL A CA 1
ATOM 1245 C C . VAL A 1 155 ? 1.348 -2.282 9.559 1.00 89.75 155 VAL A C 1
ATOM 1247 O O . VAL A 1 155 ? 0.826 -1.259 9.129 1.00 89.75 155 VAL A O 1
ATOM 1250 N N . LEU A 1 156 ? 1.507 -2.501 10.865 1.00 86.50 156 LEU A N 1
ATOM 1251 C CA . LEU A 1 156 ? 1.182 -1.482 11.857 1.00 86.50 156 LEU A CA 1
ATOM 1252 C C . LEU A 1 156 ? 2.316 -0.479 11.996 1.00 86.50 156 LEU A C 1
ATOM 1254 O O . LEU A 1 156 ? 3.486 -0.853 12.049 1.00 86.50 156 LEU A O 1
ATOM 1258 N N . CYS A 1 157 ? 1.958 0.794 12.157 1.00 85.19 157 CYS A N 1
ATOM 1259 C CA . CYS A 1 157 ? 2.927 1.804 12.551 1.00 85.19 157 CYS A CA 1
ATOM 1260 C C . CYS A 1 157 ? 3.609 1.374 13.854 1.00 85.19 157 CYS A C 1
ATOM 1262 O O . CYS A 1 157 ? 2.942 0.868 14.761 1.00 85.19 157 CYS A O 1
ATOM 1264 N N . ASN A 1 158 ? 4.914 1.636 13.968 1.00 74.81 158 ASN A N 1
ATOM 1265 C CA . ASN A 1 158 ? 5.634 1.510 15.228 1.00 74.81 158 ASN A CA 1
ATOM 1266 C C . ASN A 1 158 ? 5.042 2.510 16.234 1.00 74.81 158 ASN A C 1
ATOM 1268 O O . ASN A 1 158 ? 5.368 3.695 16.254 1.00 74.81 158 ASN A O 1
ATOM 1272 N N . ILE A 1 159 ? 4.065 2.043 17.000 1.00 72.50 159 ILE A N 1
ATOM 1273 C CA . ILE A 1 159 ? 3.356 2.805 18.016 1.00 72.50 159 ILE A CA 1
ATOM 1274 C C . ILE A 1 159 ? 3.820 2.308 19.378 1.00 72.50 159 ILE A C 1
ATOM 1276 O O . ILE A 1 159 ? 4.034 1.117 19.564 1.00 72.50 159 ILE A O 1
ATOM 1280 N N . ASN A 1 160 ? 3.923 3.204 20.362 1.00 78.12 160 ASN A N 1
ATOM 1281 C CA . ASN A 1 160 ? 4.226 2.798 21.733 1.00 78.12 160 ASN A CA 1
ATOM 1282 C C . ASN A 1 160 ? 3.048 1.980 22.300 1.00 78.12 160 ASN A C 1
ATOM 1284 O O . ASN A 1 160 ? 2.052 2.526 22.789 1.00 78.12 160 ASN A O 1
ATOM 1288 N N . LEU A 1 161 ? 3.154 0.658 22.162 1.00 67.75 161 LEU A N 1
ATOM 1289 C CA . LEU A 1 161 ? 2.107 -0.314 22.465 1.00 67.75 161 LEU A CA 1
ATOM 1290 C C . LEU A 1 161 ? 1.714 -0.273 23.943 1.00 67.75 161 LEU A C 1
ATOM 1292 O O . LEU A 1 161 ? 0.525 -0.334 24.265 1.00 67.75 161 LEU A O 1
ATOM 1296 N N . GLU A 1 162 ? 2.691 -0.092 24.832 1.00 70.00 162 GLU A N 1
ATOM 1297 C CA . GLU A 1 162 ? 2.460 0.014 26.270 1.00 70.00 162 GLU A CA 1
ATOM 1298 C C . GLU A 1 162 ? 1.698 1.278 26.647 1.00 70.00 162 GLU A C 1
ATOM 1300 O O . GLU A 1 162 ? 0.763 1.224 27.448 1.00 70.00 162 GLU A O 1
ATOM 1305 N N . LYS A 1 163 ? 2.073 2.426 26.070 1.00 79.88 163 LYS A N 1
ATOM 1306 C CA . LYS A 1 163 ? 1.379 3.694 26.307 1.00 79.88 163 LYS A CA 1
ATOM 1307 C C . LYS A 1 163 ? -0.085 3.582 25.888 1.00 79.88 163 LYS A C 1
ATOM 1309 O O . LYS A 1 163 ? -0.963 3.893 26.691 1.00 79.88 163 LYS A O 1
ATOM 1314 N N . ASN A 1 164 ? -0.344 3.061 24.688 1.00 71.62 164 ASN A N 1
ATOM 1315 C CA . ASN A 1 164 ? -1.707 2.866 24.189 1.00 71.62 164 ASN A CA 1
ATOM 1316 C C . ASN A 1 164 ? -2.502 1.889 25.075 1.00 71.62 164 ASN A C 1
ATOM 1318 O O . ASN A 1 164 ? -3.667 2.143 25.381 1.00 71.62 164 ASN A O 1
ATOM 1322 N N . LEU A 1 165 ? -1.874 0.802 25.541 1.00 70.75 165 LEU A N 1
ATOM 1323 C CA . LEU A 1 165 ? -2.503 -0.156 26.453 1.00 70.75 165 LEU A CA 1
ATOM 1324 C C . LEU A 1 165 ? -2.851 0.491 27.806 1.00 70.75 165 LEU A C 1
ATOM 1326 O O . LEU A 1 165 ? -3.950 0.281 28.321 1.00 70.75 165 LEU A O 1
ATOM 1330 N N . ARG A 1 166 ? -1.942 1.292 28.381 1.00 77.56 166 ARG A N 1
ATOM 1331 C CA . ARG A 1 166 ? -2.161 2.016 29.647 1.00 77.56 166 ARG A CA 1
ATOM 1332 C C . ARG A 1 166 ? -3.296 3.034 29.526 1.00 77.56 166 ARG A C 1
ATOM 1334 O O . ARG A 1 166 ? -4.185 3.051 30.376 1.00 77.56 166 ARG A O 1
ATOM 1341 N N . GLU A 1 167 ? -3.294 3.855 28.476 1.00 76.81 167 GLU A N 1
ATOM 1342 C CA . GLU A 1 167 ? -4.361 4.830 28.199 1.00 76.81 167 GLU A CA 1
ATOM 1343 C C . GLU A 1 167 ? -5.723 4.147 28.032 1.00 76.81 167 GLU A C 1
ATOM 1345 O O . GLU A 1 167 ? -6.733 4.599 28.576 1.00 76.81 167 GLU A O 1
ATOM 1350 N N . TRP A 1 168 ? -5.746 3.009 27.341 1.00 70.25 168 TRP A N 1
ATOM 1351 C CA . TRP A 1 168 ? -6.958 2.220 27.177 1.00 70.25 168 TRP A CA 1
ATOM 1352 C C . TRP A 1 168 ? -7.460 1.615 28.497 1.00 70.25 168 TRP A C 1
ATOM 1354 O O . TRP A 1 168 ? -8.645 1.739 28.813 1.00 70.25 168 TRP A O 1
ATOM 1364 N N . LYS A 1 169 ? -6.577 1.018 29.312 1.00 72.38 169 LYS A N 1
ATOM 1365 C CA . LYS A 1 169 ? -6.950 0.480 30.635 1.00 72.38 169 LYS A CA 1
ATOM 1366 C C . LYS A 1 169 ? -7.565 1.565 31.525 1.00 72.38 169 LYS A C 1
ATOM 1368 O O . LYS A 1 169 ? -8.586 1.314 32.166 1.00 72.38 169 LYS A O 1
ATOM 1373 N N . LYS A 1 170 ? -7.016 2.788 31.498 1.00 79.25 170 LYS A N 1
ATOM 1374 C CA . LYS A 1 170 ? -7.588 3.951 32.204 1.00 79.25 170 LYS A CA 1
ATOM 1375 C C . LYS A 1 170 ? -9.015 4.271 31.738 1.00 79.25 170 LYS A C 1
ATOM 1377 O O . LYS A 1 170 ? -9.888 4.465 32.578 1.00 79.25 170 LYS A O 1
ATOM 1382 N N . LYS A 1 171 ? -9.274 4.267 30.422 1.00 70.38 171 LYS A N 1
ATOM 1383 C CA . LYS A 1 171 ? -10.618 4.503 29.851 1.00 70.38 171 LYS A CA 1
ATOM 1384 C C . LYS A 1 171 ? -11.659 3.453 30.259 1.00 70.38 171 LYS A C 1
ATOM 1386 O O . LYS A 1 171 ? -12.845 3.767 30.314 1.00 70.38 171 LYS A O 1
ATOM 1391 N N . ILE A 1 172 ? -11.257 2.205 30.500 1.00 69.56 172 ILE A N 1
ATOM 1392 C CA . ILE A 1 172 ? -12.184 1.181 31.008 1.00 69.56 172 ILE A CA 1
ATOM 1393 C C . ILE A 1 172 ? -12.453 1.374 32.486 1.00 69.56 172 ILE A C 1
ATOM 1395 O O . ILE A 1 172 ? -13.616 1.332 32.882 1.00 69.56 172 ILE A O 1
ATOM 1399 N N . GLY A 1 173 ? -11.400 1.598 33.276 1.00 61.47 173 GLY A N 1
ATOM 1400 C CA . GLY A 1 173 ? -11.534 1.835 34.710 1.00 61.47 173 GLY A CA 1
ATOM 1401 C C . GLY A 1 173 ? -12.531 2.956 35.004 1.00 61.47 173 GLY A C 1
ATOM 1402 O O . GLY A 1 173 ? -13.400 2.780 35.849 1.00 61.47 173 GLY A O 1
ATOM 1403 N N . SER A 1 174 ? -12.491 4.046 34.227 1.00 58.78 174 SER A N 1
ATOM 1404 C CA . SER A 1 174 ? -13.423 5.172 34.364 1.00 58.78 174 SER A CA 1
ATOM 1405 C C . SER A 1 174 ? -14.858 4.888 33.893 1.00 58.78 174 SER A C 1
ATOM 1407 O O . SER A 1 174 ? -15.805 5.431 34.456 1.00 58.78 174 SER A O 1
ATOM 1409 N N . LYS A 1 175 ? -15.060 4.030 32.882 1.00 56.06 175 LYS A N 1
ATOM 1410 C CA . LYS A 1 175 ? -16.407 3.634 32.417 1.00 56.06 175 LYS A CA 1
ATOM 1411 C C . LYS A 1 175 ? -17.096 2.635 33.357 1.00 56.06 175 LYS A C 1
ATOM 1413 O O . LYS A 1 175 ? -18.323 2.572 33.357 1.00 56.06 175 LYS A O 1
ATOM 1418 N N . ILE A 1 176 ? -16.336 1.854 34.129 1.00 52.44 176 ILE A N 1
ATOM 1419 C CA . ILE A 1 176 ? -16.884 0.913 35.120 1.00 52.44 176 ILE A CA 1
ATOM 1420 C C . ILE A 1 176 ? -17.319 1.664 36.384 1.00 52.44 176 ILE A C 1
ATOM 1422 O O . ILE A 1 176 ? -18.434 1.455 36.850 1.00 52.44 176 ILE A O 1
ATOM 1426 N N . THR A 1 177 ? -16.508 2.598 36.889 1.00 48.41 177 THR A N 1
ATOM 1427 C CA . THR A 1 177 ? -16.875 3.406 38.065 1.00 48.41 177 THR A CA 1
ATOM 1428 C C . THR A 1 177 ? -18.074 4.314 37.812 1.00 48.41 177 THR A C 1
ATOM 1430 O O . THR A 1 177 ? -18.934 4.410 38.678 1.00 48.41 177 THR A O 1
ATOM 1433 N N . ALA A 1 178 ? -18.213 4.891 36.613 1.00 47.31 178 ALA A N 1
ATOM 1434 C CA . ALA A 1 178 ? -19.382 5.700 36.248 1.00 47.31 178 ALA A CA 1
ATOM 1435 C C . ALA A 1 178 ? -20.706 4.907 36.150 1.00 47.31 178 ALA A C 1
ATOM 1437 O O . ALA A 1 178 ? -21.777 5.507 36.110 1.00 47.31 178 ALA A O 1
ATOM 1438 N N . LYS A 1 179 ? -20.651 3.568 36.080 1.00 39.22 179 LYS A N 1
ATOM 1439 C CA . LYS A 1 179 ? -21.837 2.694 36.067 1.00 39.22 179 LYS A CA 1
ATOM 1440 C C . LYS A 1 179 ? -22.241 2.187 37.456 1.00 39.22 179 LYS A C 1
ATOM 1442 O O . LYS A 1 179 ? -23.373 1.746 37.591 1.00 39.22 179 LYS A O 1
ATOM 1447 N N . CYS A 1 180 ? -21.354 2.252 38.452 1.00 40.25 180 CYS A N 1
ATOM 1448 C CA . CYS A 1 180 ? -21.638 1.834 39.833 1.00 40.25 180 CYS A CA 1
ATOM 1449 C C . CYS A 1 180 ? -22.096 2.983 40.750 1.00 40.25 180 CYS A C 1
ATOM 1451 O O . CYS A 1 180 ? -22.373 2.743 41.918 1.00 40.25 180 CYS A O 1
ATOM 1453 N N . THR A 1 181 ? -22.165 4.219 40.250 1.00 46.38 181 THR A N 1
ATOM 1454 C CA . THR A 1 181 ? -22.648 5.405 40.985 1.00 46.38 181 THR A CA 1
ATOM 1455 C C . THR A 1 181 ? -24.063 5.842 40.582 1.00 46.38 181 THR A C 1
ATOM 1457 O O . THR A 1 181 ? -24.404 7.017 40.702 1.00 46.38 181 THR A O 1
ATOM 1460 N N . ARG A 1 182 ? -24.900 4.915 40.104 1.00 38.50 182 ARG A N 1
ATOM 1461 C CA . ARG A 1 182 ? -26.342 5.129 39.918 1.00 38.50 182 ARG A CA 1
ATOM 1462 C C . ARG A 1 182 ? -27.141 4.133 40.730 1.00 38.50 182 ARG A C 1
ATOM 1464 O O . ARG A 1 182 ? -26.769 2.942 40.676 1.00 38.50 182 ARG A O 1
#

Organism: NCBI:txid186058